Protein AF-A0A4Q5Q1Q0-F1 (afdb_monomer)

Foldseek 3Di:
DVVLVVVLVVLVVVLVVVLVVQVVCCVVVPDRDPVNVVSNVVSVVVNVVSVVVVVVVVVVVVVVVVVVVVVVVVVVVVVVVVVVVVD

Structure (mmCIF, N/CA/C/O backbone):
data_AF-A0A4Q5Q1Q0-F1
#
_entry.id   AF-A0A4Q5Q1Q0-F1
#
loop_
_atom_site.group_PDB
_atom_site.id
_atom_site.type_symbol
_atom_site.label_atom_id
_atom_site.label_alt_id
_atom_site.label_comp_id
_atom_site.label_asym_id
_atom_site.label_entity_id
_atom_site.label_seq_id
_atom_site.pdbx_PDB_ins_code
_atom_site.Cartn_x
_atom_site.Cartn_y
_atom_site.Cartn_z
_atom_site.occupancy
_atom_site.B_iso_or_equiv
_atom_site.auth_seq_id
_atom_site.auth_comp_id
_atom_site.auth_asym_id
_atom_site.auth_atom_id
_atom_site.pdbx_PDB_model_num
ATOM 1 N N . MET A 1 1 ? -3.578 10.215 6.009 1.00 59.03 1 MET A N 1
ATOM 2 C CA . MET A 1 1 ? -3.583 9.312 4.833 1.00 59.03 1 MET A CA 1
ATOM 3 C C . MET A 1 1 ? -3.517 10.037 3.485 1.00 59.03 1 MET A C 1
ATOM 5 O O . MET A 1 1 ? -2.582 9.757 2.756 1.00 59.03 1 MET A O 1
ATOM 9 N N . LYS A 1 2 ? -4.388 11.013 3.158 1.00 62.53 2 LYS A N 1
ATOM 10 C CA . LYS A 1 2 ? -4.405 11.689 1.829 1.00 62.53 2 LYS A CA 1
ATOM 11 C C . LYS A 1 2 ? -3.041 12.203 1.321 1.00 62.53 2 LYS A C 1
ATOM 13 O O . LYS A 1 2 ? -2.727 12.050 0.148 1.00 62.53 2 LYS A O 1
ATOM 18 N N . ARG A 1 3 ? -2.209 12.770 2.204 1.00 67.88 3 ARG A N 1
ATOM 19 C CA . ARG A 1 3 ? -0.857 13.257 1.863 1.00 67.88 3 ARG A CA 1
ATOM 20 C C . ARG A 1 3 ? 0.134 12.140 1.507 1.00 67.88 3 ARG A C 1
ATOM 22 O O . ARG A 1 3 ? 0.977 12.346 0.647 1.00 67.88 3 ARG A O 1
ATOM 29 N N . PHE A 1 4 ? 0.007 10.972 2.137 1.00 69.69 4 PHE A N 1
ATOM 30 C CA . PHE A 1 4 ? 0.850 9.804 1.866 1.00 69.69 4 PHE A CA 1
ATOM 31 C C . PHE A 1 4 ? 0.490 9.177 0.517 1.00 69.69 4 PHE A C 1
ATOM 33 O O . PHE A 1 4 ? 1.366 8.936 -0.303 1.00 69.69 4 PHE A O 1
ATOM 40 N N . THR A 1 5 ? -0.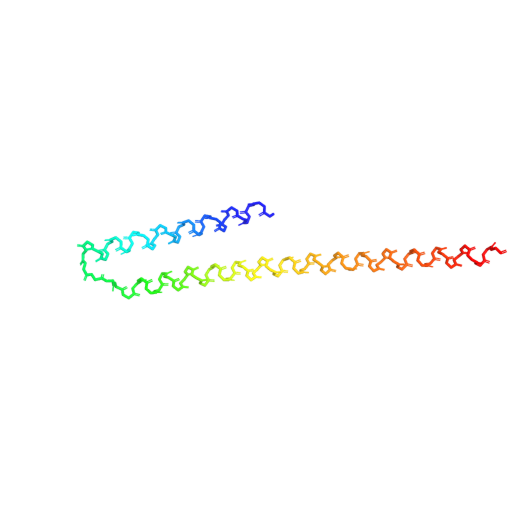809 9.031 0.238 1.00 71.50 5 THR A N 1
ATOM 41 C CA . THR A 1 5 ? -1.311 8.573 -1.065 1.00 71.50 5 THR A CA 1
ATOM 42 C C . THR A 1 5 ? -0.901 9.517 -2.200 1.00 71.50 5 THR A C 1
ATOM 44 O O . THR A 1 5 ? -0.511 9.056 -3.267 1.00 71.50 5 THR A O 1
ATOM 47 N N . ALA A 1 6 ? -0.925 10.835 -1.969 1.00 72.50 6 ALA A N 1
ATOM 48 C CA . ALA A 1 6 ? -0.455 11.818 -2.946 1.00 72.50 6 ALA A CA 1
ATOM 49 C C . ALA A 1 6 ? 1.053 11.686 -3.235 1.00 72.50 6 ALA A C 1
ATOM 51 O O . ALA A 1 6 ? 1.457 11.730 -4.393 1.00 72.50 6 ALA A O 1
ATOM 52 N N . TRP A 1 7 ? 1.872 11.463 -2.203 1.00 75.94 7 TRP A N 1
ATOM 53 C CA . TRP A 1 7 ? 3.308 11.196 -2.350 1.00 75.94 7 TRP A CA 1
ATOM 54 C C . TRP A 1 7 ? 3.589 9.915 -3.147 1.00 75.94 7 TRP A C 1
ATOM 56 O O . TRP A 1 7 ? 4.429 9.914 -4.043 1.00 75.94 7 TRP A O 1
ATOM 66 N N . LEU A 1 8 ? 2.842 8.848 -2.861 1.00 72.69 8 LEU A N 1
ATOM 67 C CA . LEU A 1 8 ? 2.903 7.569 -3.574 1.00 72.69 8 LEU A CA 1
ATOM 68 C C . LEU A 1 8 ? 2.545 7.718 -5.058 1.00 72.69 8 LEU A C 1
ATOM 70 O O . LEU A 1 8 ? 3.278 7.239 -5.921 1.00 72.69 8 LEU A O 1
ATOM 74 N N . ASN A 1 9 ? 1.462 8.440 -5.360 1.00 75.44 9 ASN A N 1
ATOM 75 C CA . ASN A 1 9 ? 1.059 8.726 -6.738 1.00 75.44 9 ASN A CA 1
ATOM 76 C C . ASN A 1 9 ? 2.100 9.578 -7.477 1.00 75.44 9 ASN A C 1
ATOM 78 O O . ASN A 1 9 ? 2.348 9.349 -8.661 1.00 75.44 9 ASN A O 1
ATOM 82 N N . MET A 1 10 ? 2.738 10.533 -6.793 1.00 79.25 10 MET A N 1
ATOM 83 C CA . MET A 1 10 ? 3.800 11.353 -7.380 1.00 79.25 10 MET A CA 1
ATOM 84 C C . MET A 1 10 ? 5.031 10.506 -7.737 1.00 79.25 10 MET A C 1
ATOM 86 O O . MET A 1 10 ? 5.539 10.615 -8.850 1.00 79.25 10 MET A O 1
ATOM 90 N N . LEU A 1 11 ? 5.453 9.604 -6.841 1.00 75.31 11 LEU A N 1
ATOM 91 C CA . LEU A 1 11 ? 6.538 8.641 -7.080 1.00 75.31 11 LEU A CA 1
ATOM 92 C C . LEU A 1 11 ? 6.233 7.694 -8.247 1.00 75.31 11 LEU A C 1
ATOM 94 O O . LEU A 1 11 ? 7.075 7.511 -9.124 1.00 75.31 11 LEU A O 1
ATOM 98 N N . ALA A 1 12 ? 5.020 7.137 -8.292 1.00 70.81 12 ALA A N 1
ATOM 99 C CA . ALA A 1 12 ? 4.590 6.260 -9.379 1.00 70.81 12 ALA A CA 1
ATOM 100 C C . ALA A 1 12 ? 4.577 6.989 -10.734 1.00 70.81 12 ALA A C 1
ATOM 102 O O . ALA A 1 12 ? 5.042 6.449 -11.735 1.00 70.81 12 ALA A O 1
ATOM 103 N N . THR A 1 13 ? 4.114 8.242 -10.763 1.00 77.12 13 THR A N 1
ATOM 104 C CA . THR A 1 13 ? 4.107 9.067 -11.983 1.00 77.12 13 THR A CA 1
ATOM 105 C C . THR A 1 13 ? 5.528 9.356 -12.466 1.00 77.12 13 THR A C 1
ATOM 107 O O . THR A 1 13 ? 5.819 9.230 -13.655 1.00 77.12 13 THR A O 1
ATOM 110 N N . PHE A 1 14 ? 6.437 9.690 -11.545 1.00 77.56 14 PHE A N 1
ATOM 111 C CA . PHE A 1 14 ? 7.843 9.938 -11.864 1.00 77.56 14 PHE A CA 1
ATOM 112 C C . PHE A 1 14 ? 8.534 8.681 -12.413 1.00 77.56 14 PHE A C 1
ATOM 114 O O . PHE A 1 14 ? 9.309 8.760 -13.365 1.00 77.56 14 PHE A O 1
ATOM 121 N N . ALA A 1 15 ? 8.199 7.510 -11.862 1.00 68.69 15 ALA A N 1
ATOM 122 C CA . ALA A 1 15 ? 8.700 6.229 -12.339 1.00 68.69 15 ALA A CA 1
ATOM 123 C C . ALA A 1 15 ? 8.270 5.933 -13.782 1.00 68.69 15 ALA A C 1
ATOM 125 O O . ALA A 1 15 ? 9.104 5.615 -14.630 1.00 68.69 15 ALA A O 1
ATOM 126 N N . ILE A 1 16 ? 6.981 6.115 -14.084 1.00 74.06 16 ILE A N 1
ATOM 127 C CA . ILE A 1 16 ? 6.430 5.917 -15.432 1.00 74.06 16 ILE A CA 1
ATOM 128 C C . ILE A 1 16 ? 7.098 6.866 -16.439 1.00 74.06 16 ILE A C 1
ATOM 130 O O . ILE A 1 16 ? 7.491 6.431 -17.522 1.00 74.06 16 ILE A O 1
ATOM 134 N N . LEU A 1 17 ? 7.282 8.141 -16.076 1.00 75.81 17 LEU A N 1
ATOM 135 C CA . LEU A 1 17 ? 7.942 9.130 -16.934 1.00 75.81 17 LEU A CA 1
ATOM 136 C C . LEU A 1 17 ? 9.399 8.762 -17.239 1.00 75.81 17 LEU A C 1
ATOM 138 O O . LEU A 1 17 ? 9.823 8.864 -18.387 1.00 75.81 17 LEU A O 1
ATOM 142 N N . MET A 1 18 ? 10.154 8.298 -16.242 1.00 72.31 18 MET A N 1
ATOM 143 C CA . MET A 1 18 ? 11.554 7.898 -16.418 1.00 72.31 18 MET A CA 1
ATOM 144 C C . MET A 1 18 ? 11.694 6.636 -17.276 1.00 72.31 18 MET A C 1
ATOM 146 O O . MET A 1 18 ? 12.574 6.579 -18.136 1.00 72.31 18 MET A O 1
ATOM 150 N N . ILE A 1 19 ? 10.805 5.651 -17.107 1.00 70.50 19 ILE A N 1
ATOM 151 C CA . ILE A 1 19 ? 10.748 4.463 -17.973 1.00 70.50 19 ILE A CA 1
ATOM 152 C C . ILE A 1 19 ? 10.488 4.881 -19.420 1.00 70.50 19 ILE A C 1
ATOM 154 O O . ILE A 1 19 ? 11.183 4.430 -20.329 1.00 70.50 19 ILE A O 1
ATOM 158 N N . PHE A 1 20 ? 9.522 5.778 -19.629 1.00 69.19 20 PHE A N 1
ATOM 159 C CA . PHE A 1 20 ? 9.147 6.240 -20.960 1.00 69.19 20 PHE A CA 1
ATOM 160 C C . PHE A 1 20 ? 10.254 7.064 -21.626 1.00 69.19 20 PHE A C 1
ATOM 162 O O . PHE A 1 20 ? 10.623 6.779 -22.762 1.00 69.19 20 PHE A O 1
ATOM 169 N N . TYR A 1 21 ? 10.829 8.039 -20.913 1.00 73.25 21 TYR A N 1
ATOM 170 C CA . TYR A 1 21 ? 11.945 8.855 -21.399 1.00 73.25 21 TYR A CA 1
ATOM 171 C C . TYR A 1 21 ? 13.129 7.981 -21.807 1.00 73.25 21 TYR A C 1
ATOM 173 O O . TYR A 1 21 ? 13.703 8.16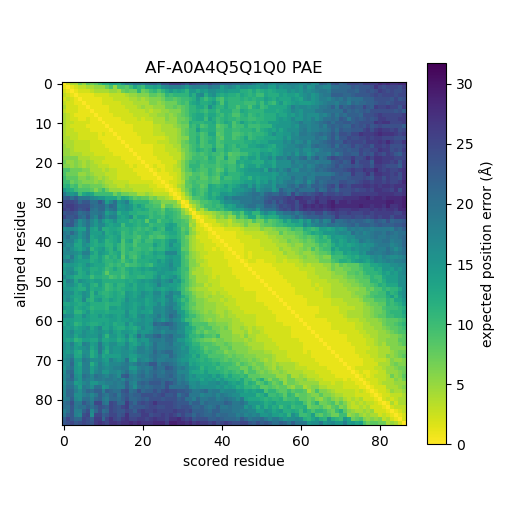0 -22.877 1.00 73.25 21 TYR A O 1
ATOM 181 N N . THR A 1 22 ? 13.464 6.991 -20.985 1.00 67.75 22 THR A N 1
ATOM 182 C CA . THR A 1 22 ? 14.638 6.158 -21.237 1.00 67.75 22 THR A CA 1
ATOM 183 C C . THR A 1 22 ? 14.379 5.101 -22.313 1.00 67.75 22 THR A C 1
ATOM 185 O O . THR A 1 22 ? 15.263 4.826 -23.125 1.00 67.75 22 THR A O 1
ATOM 188 N N . GLY A 1 23 ? 13.157 4.563 -22.394 1.00 67.44 23 GLY A N 1
ATOM 189 C CA . GLY A 1 23 ? 12.720 3.715 -23.506 1.00 67.44 23 GLY A CA 1
ATOM 190 C C . GLY A 1 23 ? 12.745 4.464 -24.840 1.00 67.44 23 GLY A C 1
ATOM 191 O O . GLY A 1 23 ? 13.273 3.947 -25.822 1.00 67.44 23 GLY A O 1
ATOM 192 N N . LEU A 1 24 ? 12.275 5.715 -24.855 1.00 68.69 24 LEU A N 1
ATOM 193 C CA . LEU A 1 24 ? 12.359 6.597 -26.018 1.00 68.69 24 LEU A CA 1
ATOM 194 C C . LEU A 1 24 ? 13.817 6.875 -26.400 1.00 68.69 24 LEU A C 1
ATOM 196 O O . LEU A 1 24 ? 14.178 6.718 -27.560 1.00 68.69 24 LEU A O 1
ATOM 200 N N . ASN A 1 25 ? 14.667 7.197 -25.424 1.00 67.25 25 ASN A N 1
ATOM 201 C CA . ASN A 1 25 ? 16.088 7.460 -25.647 1.00 67.25 25 ASN A CA 1
ATOM 202 C C . ASN A 1 25 ? 16.830 6.219 -26.187 1.00 67.25 25 ASN A C 1
ATOM 204 O O . ASN A 1 25 ? 17.725 6.333 -27.018 1.00 67.25 25 ASN A O 1
ATOM 208 N N . THR A 1 26 ? 16.424 5.020 -25.759 1.00 66.94 26 THR A N 1
ATOM 209 C CA . THR A 1 26 ? 16.949 3.742 -26.268 1.00 66.94 26 THR A CA 1
ATOM 210 C C . THR A 1 26 ? 16.524 3.494 -27.715 1.00 66.94 26 THR A C 1
ATOM 212 O O . THR A 1 26 ? 17.340 3.061 -28.525 1.00 66.94 26 THR A O 1
ATOM 215 N N . LEU A 1 27 ? 15.268 3.795 -28.056 1.00 65.06 27 LEU A N 1
ATOM 216 C CA . LEU A 1 27 ? 14.745 3.685 -29.421 1.00 65.06 27 LEU A CA 1
ATOM 217 C C . LEU A 1 27 ? 15.416 4.679 -30.377 1.00 65.06 27 LEU A C 1
ATOM 219 O O . LEU A 1 27 ? 15.657 4.338 -31.531 1.00 65.06 27 LEU A O 1
ATOM 223 N N . THR A 1 28 ? 15.724 5.892 -29.908 1.00 73.88 28 THR A N 1
ATOM 224 C CA . THR A 1 28 ? 16.340 6.935 -30.739 1.00 73.88 28 THR A CA 1
ATOM 225 C C . THR A 1 28 ? 17.855 6.801 -30.845 1.00 73.88 28 THR A C 1
ATOM 227 O O . THR A 1 28 ? 18.403 7.083 -31.905 1.00 73.88 28 THR A O 1
ATOM 230 N N . ASN A 1 29 ? 18.534 6.376 -29.772 1.00 76.69 29 ASN A N 1
ATOM 231 C CA . ASN A 1 29 ? 20.001 6.409 -29.676 1.00 76.69 29 ASN A CA 1
ATOM 232 C C . ASN A 1 29 ? 20.660 5.024 -29.537 1.00 76.69 29 ASN A C 1
ATOM 234 O O . ASN A 1 29 ? 21.881 4.931 -29.445 1.00 76.69 29 ASN A O 1
ATOM 238 N N . GLY A 1 30 ? 19.881 3.939 -29.574 1.00 65.12 30 GLY A N 1
ATOM 239 C CA . GLY A 1 30 ? 20.377 2.602 -29.904 1.00 65.12 30 GLY A CA 1
ATOM 240 C C . GLY A 1 30 ? 21.113 1.833 -28.805 1.00 65.12 30 GLY A C 1
ATOM 241 O O . GLY A 1 30 ? 21.735 0.820 -29.116 1.00 65.12 30 GLY A O 1
ATOM 242 N N . SER A 1 31 ? 21.068 2.232 -27.532 1.00 60.91 31 SER A N 1
ATOM 243 C CA . SER A 1 31 ? 21.605 1.396 -26.443 1.00 60.91 31 SER A CA 1
ATOM 244 C C . SER A 1 31 ? 20.949 1.691 -25.091 1.00 60.91 31 SER A C 1
ATOM 246 O O . SER A 1 31 ? 21.064 2.814 -24.599 1.00 60.91 31 SER A O 1
ATOM 248 N N . PRO A 1 32 ? 20.301 0.700 -24.449 1.00 62.47 32 PRO A N 1
ATOM 249 C CA . PRO A 1 32 ? 19.898 0.818 -23.060 1.00 62.47 32 PRO A CA 1
ATOM 250 C C . PRO A 1 32 ? 21.127 0.611 -22.162 1.00 62.47 32 PRO A C 1
ATOM 252 O O . PRO A 1 32 ? 21.724 -0.465 -22.162 1.00 62.47 32 PRO A O 1
ATOM 255 N N . SER A 1 33 ? 21.534 1.637 -21.411 1.00 63.06 33 SER A N 1
ATOM 256 C CA . SER A 1 33 ? 22.641 1.523 -20.455 1.00 63.06 33 SER A CA 1
ATOM 257 C C . SER A 1 33 ? 22.214 0.756 -19.196 1.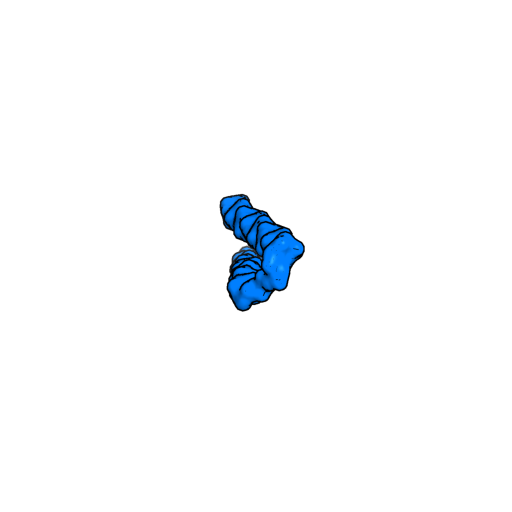00 63.06 33 SER A C 1
ATOM 259 O O . SER A 1 33 ? 21.036 0.717 -18.831 1.00 63.06 33 SER A O 1
ATOM 261 N N . TYR A 1 34 ? 23.196 0.167 -18.505 1.00 58.69 34 TYR A N 1
ATOM 262 C CA . TYR A 1 34 ? 23.082 -0.491 -17.191 1.00 58.69 34 TYR A CA 1
ATOM 263 C C . TYR A 1 34 ? 22.264 0.330 -16.167 1.00 58.69 34 TYR A C 1
ATOM 265 O O . TYR A 1 34 ? 21.626 -0.229 -15.273 1.00 58.69 34 TYR A O 1
ATOM 273 N N . ASP A 1 35 ? 22.222 1.651 -16.348 1.00 60.66 35 ASP A N 1
ATOM 274 C CA . ASP A 1 35 ? 21.452 2.597 -15.544 1.00 60.66 35 ASP A CA 1
ATOM 275 C C . ASP A 1 35 ? 19.940 2.316 -15.566 1.00 60.66 35 ASP A C 1
ATOM 277 O O . ASP A 1 35 ? 19.285 2.459 -14.536 1.00 60.66 35 ASP A O 1
ATOM 281 N N . ILE A 1 36 ? 19.370 1.847 -16.688 1.00 62.62 36 ILE A N 1
ATOM 282 C CA . ILE A 1 36 ? 17.934 1.511 -16.790 1.00 62.62 36 ILE A CA 1
ATOM 283 C C . ILE A 1 36 ? 17.556 0.438 -15.782 1.00 62.62 36 ILE A C 1
ATOM 285 O O . ILE A 1 36 ? 16.534 0.560 -15.115 1.00 62.62 36 ILE A O 1
ATOM 289 N N . ASN A 1 37 ? 18.380 -0.604 -15.662 1.00 65.75 37 ASN A N 1
ATOM 290 C CA . ASN A 1 37 ? 18.111 -1.714 -14.758 1.00 65.75 37 ASN A CA 1
ATOM 291 C C . ASN A 1 37 ? 18.113 -1.234 -13.296 1.00 65.75 37 ASN A C 1
ATOM 293 O O . ASN A 1 37 ? 17.227 -1.590 -12.519 1.00 65.75 37 ASN A O 1
ATOM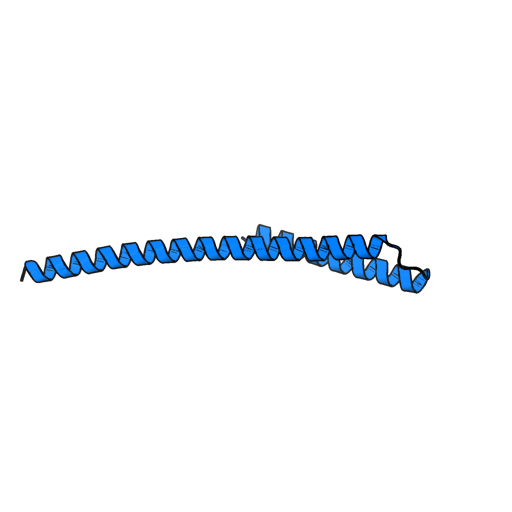 297 N N . ILE A 1 38 ? 19.040 -0.336 -12.951 1.00 65.81 38 ILE A N 1
ATOM 298 C CA . ILE A 1 38 ? 19.126 0.270 -11.619 1.00 65.81 38 ILE A CA 1
ATOM 299 C C . ILE A 1 38 ? 17.894 1.138 -11.334 1.00 65.81 38 ILE A C 1
ATOM 301 O O . ILE A 1 38 ? 17.268 0.965 -10.289 1.00 65.81 38 ILE A O 1
ATOM 305 N N . TYR A 1 39 ? 17.496 2.022 -12.256 1.00 69.12 39 TYR A N 1
ATOM 306 C CA . TYR A 1 39 ? 16.313 2.869 -12.067 1.00 69.12 39 TYR A CA 1
ATOM 307 C C . TYR A 1 39 ? 15.023 2.049 -11.971 1.00 69.12 39 TYR A C 1
ATOM 309 O O . TYR A 1 39 ? 14.204 2.311 -11.090 1.00 69.12 39 TYR A O 1
ATOM 317 N N . LEU A 1 40 ? 14.864 1.020 -12.809 1.00 69.12 40 LEU A N 1
ATOM 318 C CA . LEU A 1 40 ? 13.716 0.112 -12.748 1.00 69.12 40 LEU A CA 1
ATOM 319 C C . LEU A 1 40 ? 13.656 -0.606 -11.398 1.00 69.12 40 LEU A C 1
ATOM 321 O O . LEU A 1 40 ? 12.614 -0.628 -10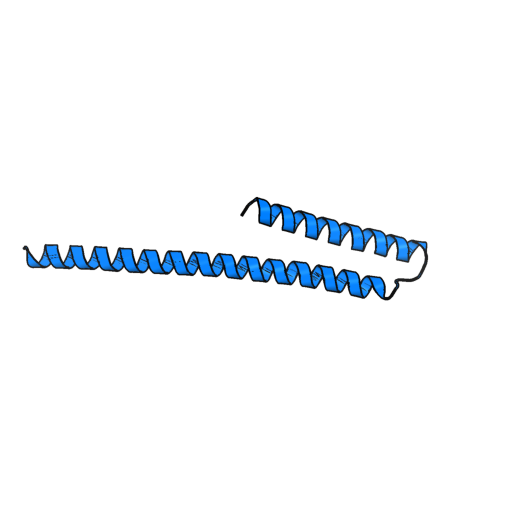.745 1.00 69.12 40 LEU A O 1
ATOM 325 N N . THR A 1 41 ? 14.791 -1.148 -10.956 1.00 71.00 41 THR A N 1
ATOM 326 C CA . THR A 1 41 ? 14.908 -1.852 -9.675 1.00 71.00 41 THR A CA 1
ATOM 327 C C . THR A 1 41 ? 14.597 -0.918 -8.507 1.00 71.00 41 THR A C 1
ATOM 329 O O . THR A 1 41 ? 13.861 -1.293 -7.592 1.00 71.00 41 THR A O 1
ATOM 332 N N . PHE A 1 42 ? 15.087 0.323 -8.544 1.00 72.50 42 PHE A N 1
ATOM 333 C CA . PHE A 1 42 ? 14.818 1.326 -7.513 1.00 72.50 42 PHE A CA 1
ATOM 334 C C . PHE A 1 42 ? 13.333 1.726 -7.462 1.00 72.50 42 PHE A C 1
ATOM 336 O O . PHE A 1 42 ? 12.756 1.891 -6.390 1.00 72.50 42 PHE A O 1
ATOM 343 N N . MET A 1 43 ? 12.673 1.818 -8.617 1.00 71.31 43 MET A N 1
ATOM 344 C CA . MET A 1 43 ? 11.245 2.135 -8.695 1.00 71.31 43 MET A CA 1
ATOM 345 C C . MET A 1 43 ? 10.370 0.987 -8.193 1.00 71.31 43 MET A C 1
ATOM 347 O O . MET A 1 43 ? 9.489 1.214 -7.362 1.00 71.31 43 MET A O 1
ATOM 351 N N . PHE A 1 44 ? 10.626 -0.248 -8.637 1.00 75.38 44 PHE A N 1
ATOM 352 C CA . PHE A 1 44 ? 9.880 -1.418 -8.167 1.00 75.38 44 PHE A CA 1
ATOM 353 C C . PHE A 1 44 ? 10.077 -1.655 -6.669 1.00 75.38 44 PHE A C 1
ATOM 355 O O . PHE A 1 44 ? 9.105 -1.922 -5.963 1.00 75.38 44 PHE A O 1
ATOM 362 N N . SER A 1 45 ? 11.302 -1.493 -6.161 1.00 71.06 45 SER A N 1
ATOM 363 C CA . SER A 1 45 ? 11.573 -1.598 -4.723 1.00 71.06 45 SER A CA 1
ATOM 364 C C . SER A 1 45 ? 10.902 -0.479 -3.921 1.00 71.06 45 SER A C 1
ATOM 366 O O . SER A 1 45 ? 10.342 -0.754 -2.861 1.00 71.06 45 SER A O 1
ATOM 368 N N . GLY A 1 46 ? 10.857 0.752 -4.440 1.00 77.31 46 GLY A N 1
ATOM 369 C CA . GLY A 1 46 ? 10.130 1.862 -3.819 1.00 77.31 46 GLY A CA 1
ATOM 370 C C . GLY A 1 46 ? 8.618 1.621 -3.734 1.00 77.31 46 GLY A C 1
ATOM 371 O O . GLY A 1 46 ? 8.018 1.827 -2.678 1.00 77.31 46 GLY A O 1
ATOM 372 N N . VAL A 1 47 ? 8.003 1.125 -4.814 1.00 77.56 47 VAL A N 1
ATOM 373 C CA . VAL A 1 47 ? 6.576 0.754 -4.832 1.00 77.56 47 VAL A CA 1
ATOM 374 C C . VAL A 1 47 ? 6.300 -0.404 -3.872 1.00 77.56 47 VAL A C 1
ATOM 376 O O . VAL A 1 47 ? 5.345 -0.339 -3.098 1.00 77.56 47 VAL A O 1
ATOM 379 N N . LEU A 1 48 ? 7.150 -1.435 -3.866 1.00 75.50 48 LEU A N 1
ATOM 380 C CA . LEU A 1 48 ? 7.020 -2.585 -2.970 1.00 75.50 48 LEU A CA 1
ATOM 381 C C . LEU A 1 48 ? 7.141 -2.179 -1.495 1.00 75.50 48 LEU A C 1
ATOM 383 O O . LEU A 1 48 ? 6.337 -2.606 -0.663 1.00 75.50 48 LEU A O 1
ATOM 387 N N . LEU A 1 49 ? 8.108 -1.319 -1.166 1.00 78.75 49 LEU A N 1
ATOM 388 C CA . LEU A 1 49 ? 8.283 -0.789 0.183 1.00 78.75 49 LEU A CA 1
ATOM 389 C C . LEU A 1 49 ? 7.051 0.009 0.618 1.00 78.75 49 LEU A C 1
ATOM 391 O O . LEU A 1 49 ? 6.528 -0.199 1.712 1.00 78.75 49 LEU A O 1
ATOM 395 N N . ALA A 1 50 ? 6.544 0.880 -0.252 1.00 75.44 50 ALA A N 1
ATOM 396 C CA . ALA A 1 50 ? 5.368 1.684 0.045 1.00 75.44 50 ALA A CA 1
ATOM 397 C C . ALA A 1 50 ? 4.100 0.826 0.224 1.00 75.44 50 ALA A C 1
ATOM 399 O O . ALA A 1 50 ? 3.317 1.079 1.142 1.00 75.44 50 ALA A O 1
ATOM 400 N N . ALA A 1 51 ? 3.924 -0.223 -0.586 1.00 76.19 51 ALA A N 1
ATOM 401 C CA . ALA A 1 51 ? 2.847 -1.201 -0.423 1.00 76.19 51 ALA A CA 1
ATOM 402 C C . ALA A 1 51 ? 2.960 -1.959 0.909 1.00 76.19 51 ALA A C 1
ATOM 404 O O . ALA A 1 51 ? 1.959 -2.140 1.607 1.00 76.19 51 ALA A O 1
ATOM 405 N N . THR A 1 52 ? 4.178 -2.341 1.299 1.00 80.12 52 THR A N 1
ATOM 406 C CA . THR A 1 52 ? 4.456 -3.027 2.569 1.00 80.12 52 THR A CA 1
ATOM 407 C C . THR A 1 52 ? 4.119 -2.135 3.763 1.00 80.12 52 THR A C 1
ATOM 409 O O . THR A 1 52 ? 3.382 -2.550 4.654 1.00 80.12 52 THR A O 1
ATOM 412 N N . VAL A 1 53 ? 4.579 -0.880 3.755 1.00 82.50 53 VAL A N 1
ATOM 413 C CA . VAL A 1 53 ? 4.281 0.097 4.816 1.00 82.50 53 VAL A CA 1
ATOM 414 C C . VAL A 1 53 ? 2.779 0.366 4.913 1.00 82.50 53 VAL A C 1
ATOM 416 O O . VAL A 1 53 ? 2.232 0.402 6.014 1.00 82.50 53 VAL A O 1
ATOM 419 N N . ASN A 1 54 ? 2.091 0.516 3.777 1.00 81.12 54 ASN A N 1
ATOM 420 C CA . ASN A 1 54 ? 0.646 0.738 3.772 1.00 81.12 54 ASN A CA 1
ATOM 421 C C . ASN A 1 54 ? -0.120 -0.475 4.327 1.00 81.12 54 ASN A C 1
ATOM 423 O O . ASN A 1 54 ? -1.040 -0.314 5.126 1.00 81.12 54 ASN A O 1
ATOM 427 N N . SER A 1 55 ? 0.304 -1.688 3.962 1.00 79.88 55 SER A N 1
ATOM 428 C CA . SER 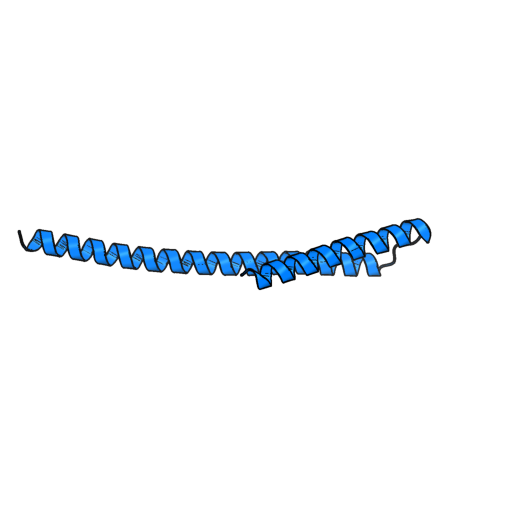A 1 55 ? -0.269 -2.932 4.490 1.00 79.88 55 SER A CA 1
ATOM 429 C C . SER A 1 55 ? -0.042 -3.056 5.997 1.00 79.88 55 SER A C 1
ATOM 431 O O . SER A 1 55 ? -0.962 -3.402 6.729 1.00 79.88 55 SER A O 1
ATOM 433 N N . MET A 1 56 ? 1.148 -2.698 6.486 1.00 87.69 56 MET A N 1
ATOM 434 C CA . MET A 1 56 ? 1.460 -2.697 7.918 1.00 87.69 56 MET A CA 1
ATOM 435 C C . MET A 1 56 ? 0.608 -1.684 8.695 1.00 87.69 56 MET A C 1
ATOM 437 O O . MET 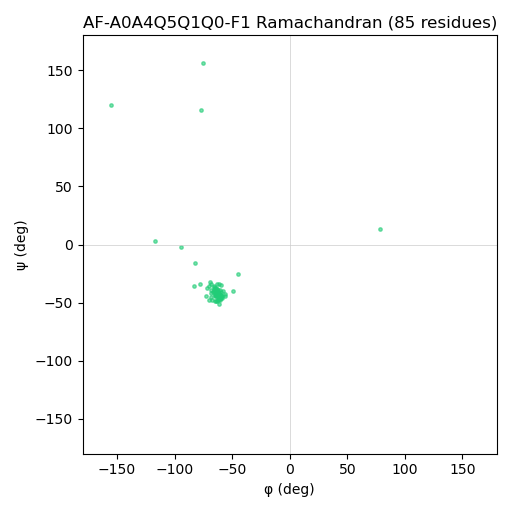A 1 56 ? 0.086 -2.001 9.762 1.00 87.69 56 MET A O 1
ATOM 441 N N . LEU A 1 57 ? 0.418 -0.476 8.152 1.00 88.50 57 LEU A N 1
ATOM 442 C CA . LEU A 1 57 ? -0.459 0.531 8.751 1.00 88.50 57 LEU A CA 1
ATOM 443 C C . LEU A 1 57 ? -1.909 0.032 8.816 1.00 88.50 57 LEU A C 1
ATOM 445 O O . LEU A 1 57 ? -2.577 0.193 9.838 1.00 88.50 57 LEU A O 1
ATOM 449 N N . TYR A 1 58 ? -2.385 -0.591 7.738 1.00 86.25 58 TYR A N 1
ATOM 450 C CA . TYR A 1 58 ? -3.721 -1.171 7.682 1.00 86.25 58 TYR A CA 1
ATOM 451 C C . TYR A 1 58 ? -3.902 -2.281 8.727 1.00 86.25 58 TYR A C 1
ATOM 453 O O . TYR A 1 58 ? -4.856 -2.230 9.499 1.00 86.25 58 TYR A O 1
ATOM 461 N N . ILE A 1 59 ? -2.941 -3.204 8.840 1.00 91.94 59 ILE A N 1
ATOM 462 C CA . ILE A 1 59 ? -2.938 -4.268 9.858 1.00 91.94 59 ILE A CA 1
ATOM 463 C C . ILE A 1 59 ? -2.972 -3.685 11.274 1.00 91.94 59 ILE A C 1
ATOM 465 O O . ILE A 1 59 ? -3.773 -4.122 12.093 1.00 91.94 59 ILE A O 1
ATOM 469 N N . ASN A 1 60 ? -2.172 -2.656 11.565 1.00 90.44 60 ASN A N 1
ATOM 470 C CA . ASN A 1 60 ? -2.201 -1.999 12.876 1.00 90.44 60 ASN A CA 1
ATOM 471 C C . ASN A 1 60 ? -3.561 -1.362 13.184 1.00 90.44 60 ASN A C 1
ATOM 473 O O . ASN A 1 60 ? -3.987 -1.339 14.337 1.00 90.44 60 ASN A O 1
ATOM 477 N N . THR A 1 61 ? -4.239 -0.845 12.159 1.00 91.62 61 THR A N 1
ATOM 478 C CA . THR A 1 61 ? -5.586 -0.287 12.313 1.00 91.62 61 THR A CA 1
ATOM 479 C C . THR A 1 61 ? -6.583 -1.403 12.635 1.00 91.62 61 THR A C 1
ATOM 481 O O . THR A 1 61 ? -7.334 -1.278 13.595 1.00 91.62 61 THR A O 1
ATOM 484 N N . LEU A 1 62 ? -6.508 -2.533 11.921 1.00 92.62 62 LEU A N 1
ATOM 485 C CA . LEU A 1 62 ? -7.337 -3.711 12.191 1.00 92.62 62 LEU A CA 1
ATOM 486 C C . LEU A 1 62 ? -7.104 -4.297 13.589 1.00 92.62 62 LEU A C 1
ATOM 488 O O . LEU A 1 62 ? -8.068 -4.660 14.254 1.00 92.62 62 LEU A O 1
ATOM 492 N N . HIS A 1 63 ? -5.855 -4.375 14.057 1.00 93.62 63 HIS A N 1
ATOM 493 C CA . HIS A 1 63 ? -5.561 -4.838 15.418 1.00 93.62 63 HIS A CA 1
ATOM 494 C C . HIS A 1 63 ? -6.230 -3.955 16.471 1.00 93.62 63 HIS A C 1
ATOM 496 O O . HIS A 1 63 ? -6.841 -4.466 17.403 1.00 93.62 63 HIS A O 1
ATOM 502 N N . LYS A 1 64 ? -6.180 -2.632 16.290 1.00 93.75 64 LYS A N 1
ATOM 503 C CA . LYS A 1 64 ? -6.855 -1.705 17.197 1.00 93.75 64 LYS A CA 1
ATOM 504 C C . LYS A 1 64 ? -8.375 -1.898 17.184 1.00 93.75 64 LYS A C 1
ATOM 506 O O . LYS A 1 64 ? -8.990 -1.915 18.246 1.00 93.75 64 LYS A O 1
ATOM 511 N N . ASP A 1 65 ? -8.967 -2.060 16.002 1.00 95.88 65 ASP A N 1
ATOM 512 C CA . ASP A 1 65 ? -10.409 -2.288 15.870 1.00 95.88 65 ASP A CA 1
ATOM 513 C C . ASP A 1 65 ? -10.833 -3.594 16.568 1.00 95.88 65 ASP A C 1
ATOM 515 O O . ASP A 1 65 ? -11.868 -3.631 17.235 1.00 95.88 65 ASP A O 1
ATOM 519 N N . ILE A 1 66 ? -10.018 -4.652 16.476 1.00 96.12 66 ILE A N 1
ATOM 520 C CA . ILE A 1 66 ? -10.236 -5.919 17.194 1.00 96.12 66 ILE A CA 1
ATOM 521 C C . ILE A 1 66 ? -10.168 -5.706 18.712 1.00 96.12 66 ILE A C 1
ATOM 523 O O . ILE A 1 66 ? -11.091 -6.118 19.416 1.00 96.12 66 ILE A O 1
ATOM 527 N N . ASP A 1 67 ? -9.138 -5.023 19.217 1.00 96.62 67 ASP A N 1
ATOM 528 C CA . ASP A 1 67 ? -8.991 -4.744 20.653 1.00 96.62 67 ASP A CA 1
ATOM 529 C C . ASP A 1 67 ? -10.195 -3.968 21.213 1.00 96.62 67 ASP A C 1
ATOM 531 O O . ASP A 1 67 ? -10.664 -4.221 22.328 1.00 96.62 67 ASP A O 1
ATOM 535 N N . ASP A 1 68 ? -10.707 -3.002 20.451 1.00 96.25 68 ASP A N 1
ATOM 536 C CA . ASP A 1 68 ? -11.853 -2.194 20.858 1.00 96.25 68 ASP A CA 1
ATOM 537 C C . ASP A 1 68 ? -13.162 -3.006 20.820 1.00 96.25 68 ASP A C 1
ATOM 539 O O . ASP A 1 68 ? -13.984 -2.891 21.739 1.00 96.25 68 ASP A O 1
ATOM 543 N N . LEU A 1 69 ? -13.330 -3.902 19.839 1.00 94.94 69 LEU A N 1
ATOM 544 C CA . LEU A 1 69 ? -14.448 -4.853 19.796 1.00 94.94 69 LEU A CA 1
ATOM 545 C C . LEU A 1 69 ? -14.415 -5.844 20.968 1.00 94.94 69 LEU A C 1
ATOM 547 O O . LEU A 1 69 ? -15.459 -6.123 21.565 1.00 94.94 69 LEU A O 1
ATOM 551 N N . GLU A 1 70 ? -13.241 -6.354 21.343 1.00 95.75 70 GLU A N 1
ATOM 552 C CA . GLU A 1 70 ? -13.101 -7.252 22.494 1.00 95.75 70 GLU A CA 1
ATOM 553 C C . GLU A 1 70 ? -13.479 -6.567 23.810 1.00 95.75 70 GLU A C 1
ATOM 555 O O . GLU A 1 70 ? -14.198 -7.148 24.634 1.00 95.75 70 GLU A O 1
ATOM 560 N N . LYS A 1 71 ? -13.049 -5.314 24.008 1.00 94.62 71 LYS A N 1
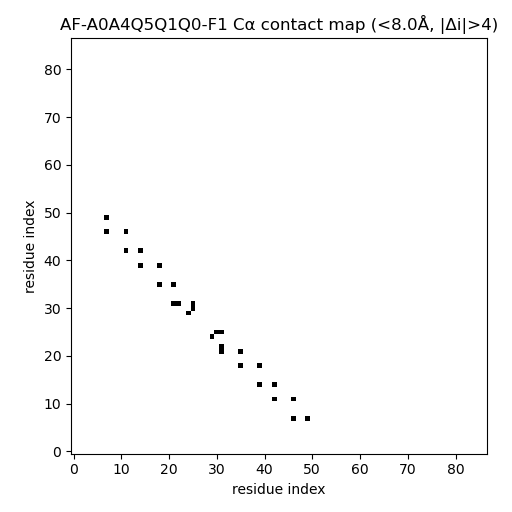ATOM 561 C CA . LYS A 1 71 ? -13.443 -4.514 25.179 1.00 94.62 71 LYS A CA 1
ATOM 562 C C . LYS A 1 71 ? -14.952 -4.298 25.218 1.00 94.62 71 LYS A C 1
ATOM 564 O O . LYS A 1 71 ? -15.566 -4.527 26.261 1.00 94.62 71 LYS A O 1
ATOM 569 N N . ALA A 1 72 ? -15.554 -3.907 24.094 1.00 93.75 72 ALA A N 1
ATOM 570 C CA . ALA A 1 72 ? -16.998 -3.701 24.004 1.00 93.75 72 ALA A CA 1
ATOM 571 C C . ALA A 1 72 ? -17.777 -4.986 24.333 1.00 93.75 72 ALA A C 1
ATOM 573 O O . ALA A 1 72 ? -18.766 -4.948 25.069 1.00 93.75 72 ALA A O 1
ATOM 574 N N . ASN A 1 73 ? -17.304 -6.140 23.854 1.00 92.75 73 ASN A N 1
ATOM 575 C CA . ASN A 1 73 ? -17.930 -7.429 24.136 1.00 92.75 73 ASN A CA 1
ATOM 576 C C . ASN A 1 73 ? -17.822 -7.819 25.622 1.00 92.75 73 ASN A C 1
ATOM 578 O O . ASN A 1 73 ? -18.795 -8.294 26.210 1.00 92.75 73 ASN A O 1
ATOM 582 N N . LYS A 1 74 ? -16.670 -7.575 26.263 1.00 93.06 74 LYS A N 1
ATOM 583 C CA . LYS A 1 74 ? -16.510 -7.791 27.713 1.00 93.06 74 LYS A CA 1
ATOM 584 C C . LYS A 1 74 ? -17.501 -6.964 28.530 1.00 93.06 74 LYS A C 1
ATOM 586 O O . LYS A 1 74 ? -18.141 -7.517 29.421 1.00 93.06 74 LYS A O 1
ATOM 591 N N . ILE A 1 75 ? -17.660 -5.681 28.201 1.00 93.06 75 ILE A N 1
ATOM 592 C CA . ILE A 1 75 ? -18.600 -4.786 28.893 1.00 93.06 75 ILE A CA 1
ATOM 593 C C . ILE A 1 75 ? -20.032 -5.308 28.744 1.00 93.06 75 ILE A C 1
ATOM 595 O O . ILE A 1 75 ? -20.704 -5.548 29.746 1.00 93.06 75 ILE A O 1
ATOM 599 N N . LYS A 1 76 ? -20.464 -5.601 27.512 1.00 91.31 76 LYS A N 1
ATOM 600 C CA . LYS A 1 76 ? -21.809 -6.123 27.236 1.00 91.31 76 LYS A CA 1
ATOM 601 C C . LYS A 1 76 ? -22.117 -7.408 28.013 1.00 91.31 76 LYS A C 1
ATOM 603 O O . LYS A 1 76 ? -23.216 -7.568 28.539 1.00 91.31 76 LYS A O 1
ATOM 608 N N . ASN A 1 77 ? -21.158 -8.330 28.089 1.00 85.94 77 ASN A N 1
ATOM 609 C CA . ASN A 1 77 ? -21.346 -9.572 28.838 1.00 85.94 77 ASN A CA 1
ATOM 610 C C . ASN A 1 77 ? -21.395 -9.328 30.350 1.00 85.94 77 ASN A C 1
ATOM 612 O O . ASN A 1 77 ? -22.187 -9.977 31.028 1.00 85.94 77 ASN A O 1
ATOM 616 N N . SER A 1 78 ? -20.612 -8.379 30.875 1.00 84.69 78 SER A N 1
ATOM 617 C CA . SER A 1 78 ? -20.693 -8.004 32.292 1.00 84.69 78 SER A CA 1
ATOM 618 C C . SER A 1 78 ? -22.044 -7.381 32.657 1.00 84.69 78 SER A C 1
ATOM 620 O O . SER A 1 78 ? -22.641 -7.791 33.646 1.00 84.69 78 SER A O 1
ATOM 622 N N . GLU A 1 79 ? -22.587 -6.486 31.822 1.00 86.31 79 GLU A N 1
ATOM 623 C CA . GLU A 1 79 ? -23.920 -5.899 32.028 1.00 86.31 79 GLU A CA 1
ATOM 624 C C . GLU A 1 79 ? -25.017 -6.965 32.008 1.00 86.31 79 GLU A C 1
ATOM 626 O O . GLU A 1 79 ? -25.906 -6.968 32.860 1.00 86.31 79 GLU A O 1
ATOM 631 N N . LYS A 1 80 ? -24.933 -7.913 31.066 1.00 81.50 80 LYS A N 1
ATOM 632 C CA . LYS A 1 80 ? -25.897 -9.012 30.966 1.00 81.50 80 LYS A CA 1
ATOM 633 C C . LYS A 1 80 ? -25.923 -9.871 32.238 1.00 81.50 80 LYS A C 1
ATOM 635 O O . LYS A 1 80 ? -27.006 -10.190 32.720 1.00 81.50 80 LYS A O 1
ATOM 640 N N . VAL A 1 81 ? -24.754 -10.215 32.784 1.00 79.38 81 VAL A N 1
ATOM 641 C CA . VAL A 1 81 ? -24.641 -11.020 34.014 1.00 79.38 81 VAL A CA 1
ATOM 642 C C . VAL A 1 81 ? -25.194 -10.270 35.227 1.00 79.38 81 VAL A C 1
ATOM 644 O O . VAL A 1 81 ? -25.877 -10.872 36.050 1.00 79.38 81 VAL A O 1
ATOM 647 N N . THR A 1 82 ? -24.952 -8.961 35.339 1.00 73.69 82 THR A N 1
ATOM 648 C CA . THR A 1 82 ? -25.506 -8.153 36.438 1.00 73.69 82 THR A CA 1
ATOM 649 C C . THR A 1 82 ? -27.037 -8.162 36.426 1.00 73.69 82 THR A C 1
ATOM 651 O O . THR A 1 82 ? -27.649 -8.417 37.456 1.00 73.69 82 THR A 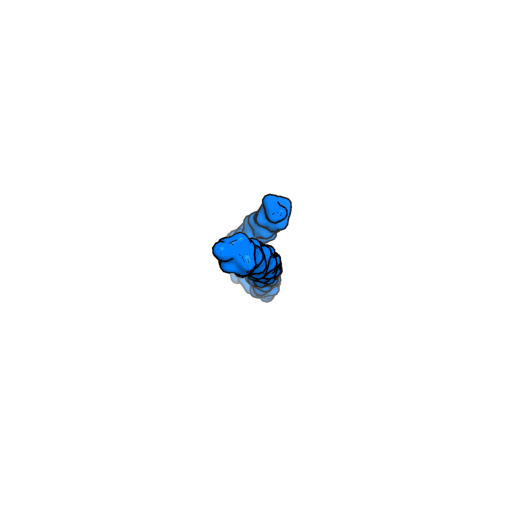O 1
ATOM 654 N N . ILE A 1 83 ? -27.662 -7.984 35.258 1.00 75.81 83 ILE A N 1
ATOM 655 C CA . ILE A 1 83 ? -29.130 -7.971 35.124 1.00 75.81 83 ILE A CA 1
ATOM 656 C C . ILE A 1 83 ? -29.751 -9.342 35.439 1.00 75.81 83 ILE A C 1
ATOM 658 O O . ILE A 1 83 ? -30.855 -9.407 35.975 1.00 75.81 83 ILE A O 1
ATOM 662 N N . GLU A 1 84 ? -29.075 -10.440 35.087 1.00 73.56 84 GLU A N 1
ATOM 663 C CA . GLU A 1 84 ? -29.542 -11.796 35.408 1.00 73.56 84 GLU A CA 1
ATOM 664 C C . GLU A 1 84 ? -29.468 -12.100 36.913 1.00 73.56 84 GLU A C 1
ATOM 666 O O . GLU A 1 84 ? -30.327 -12.816 37.412 1.00 73.56 84 GLU A O 1
ATOM 671 N N . ASN A 1 85 ? -28.501 -11.532 37.641 1.00 69.12 85 ASN A N 1
ATOM 672 C CA . ASN A 1 85 ? -28.358 -11.732 39.090 1.00 69.12 85 ASN A CA 1
ATOM 673 C C . ASN A 1 85 ? -29.276 -10.833 39.943 1.00 69.12 85 ASN A C 1
ATOM 675 O O . ASN A 1 85 ? -29.433 -11.088 41.135 1.00 69.12 85 ASN A O 1
ATOM 679 N N . GLU A 1 86 ? -29.850 -9.774 39.365 1.00 73.81 86 GLU A N 1
ATOM 680 C CA . GLU A 1 86 ? -30.779 -8.851 40.041 1.00 73.81 86 GLU A CA 1
ATOM 681 C C . GLU A 1 86 ? -32.269 -9.208 39.834 1.00 73.81 86 GLU A C 1
ATOM 683 O O . GLU A 1 86 ? -33.141 -8.525 40.376 1.00 73.81 86 GLU A O 1
ATOM 688 N N . LYS A 1 87 ? -32.573 -10.258 39.058 1.00 60.16 87 LYS A N 1
ATOM 689 C CA . LYS A 1 87 ? -33.929 -10.791 38.831 1.00 60.16 87 LYS A CA 1
ATOM 690 C C . LYS A 1 87 ? -34.200 -12.044 39.653 1.00 60.16 87 LYS A C 1
ATOM 692 O O . LYS A 1 87 ? -35.372 -12.195 40.064 1.00 60.16 87 LYS A O 1
#

pLDDT: mean 77.11, std 10.66, range [58.69, 96.62]

Nearest PDB structures (foldseek):
  6hgc-assembly1_A  TM=6.946E-01  e=1.774E+00  Drosophila melanogaster
  6s1k-assembly1_E  TM=4.299E-01  e=9.187E+00  Escherichia coli str. K-12 substr. MG1655star

Sequence (87 aa):
MKRFTAWLNMLATFAILMIFYTGLNTLTNGSPSYDINIYLTFMFSGVLLAATVNSMLYINTLHKDIDDLEKANKIKNSEKVTIENEK

Mean predicted aligned error: 11.72 Å

Radius of gyration: 25.48 Å; Cα contacts (8 Å, |Δi|>4): 14; chains: 1; bounding box: 57×25×71 Å

Secondary structure (DSSP, 8-state):
-HHHHHHHHHHHHHHHHHHHHHHHHHHHHS---THHHHHHHHHHHHHHHHHHHHHHHHHHHHHHHHHHHHHHHHHHHHHHHHHHHT-

Solvent-accessible surface area (backbone atoms only — not comparable to full-atom values): 4868 Å² total; per-residue (Å²): 108,74,71,57,55,50,51,52,51,52,52,53,51,51,45,54,51,52,52,49,54,51,52,50,47,23,73,76,69,73,60,81,57,77,62,56,58,53,54,53,51,52,45,55,50,51,53,51,50,53,52,50,53,52,50,52,53,50,50,54,51,50,52,52,54,50,56,52,52,54,53,52,51,53,52,55,52,52,55,52,52,53,58,64,75,75,108